Protein AF-A0A662BWN9-F1 (afdb_monomer_lite)

Radius of gyration: 14.93 Å; chains: 1; bounding box: 32×29×37 Å

pLDDT: mean 83.61, std 6.47, range [57.94, 92.0]

Foldseek 3Di:
DDPVVVVVVVVVVQQVVQKDFFDQVDWDWDDDPNDTDDIDHGGIDRGRVPD

Sequence (51 aa):
MSPSFYFSIIIILFFFSGIRIIFEYKRALKFRFGKFIKTLEPGFRWIIPIV

Structure (mmCIF, N/CA/C/O backbone):
data_AF-A0A662BWN9-F1
#
_entry.id   AF-A0A662BWN9-F1
#
loop_
_atom_site.group_PDB
_atom_site.id
_atom_site.type_symbol
_atom_site.label_atom_id
_atom_site.label_alt_id
_atom_site.label_comp_id
_atom_site.label_asym_id
_atom_sit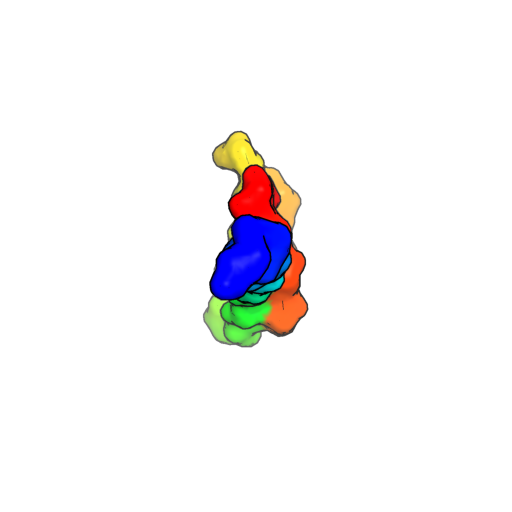e.label_entity_id
_atom_site.label_seq_id
_atom_site.pdbx_PDB_ins_code
_atom_site.Cartn_x
_atom_site.Cartn_y
_atom_site.Cartn_z
_atom_site.occupancy
_atom_site.B_iso_or_equiv
_atom_site.auth_seq_id
_atom_site.auth_comp_id
_atom_site.auth_asym_id
_atom_site.auth_atom_id
_atom_site.pdbx_PDB_model_num
ATOM 1 N N . MET A 1 1 ? 21.211 -14.016 -18.632 1.00 66.19 1 MET A N 1
ATOM 2 C CA . MET A 1 1 ? 19.811 -13.618 -18.349 1.00 66.19 1 MET A CA 1
ATOM 3 C C . MET A 1 1 ? 19.513 -12.368 -19.163 1.00 66.19 1 MET A C 1
ATOM 5 O O . MET A 1 1 ? 20.371 -11.496 -19.215 1.00 66.19 1 MET A O 1
ATOM 9 N N . SER A 1 2 ? 18.382 -12.309 -19.869 1.00 84.81 2 SER A N 1
ATOM 10 C CA . SER A 1 2 ? 18.045 -11.159 -20.718 1.00 84.81 2 SER A CA 1
ATOM 11 C C . SER A 1 2 ? 17.663 -9.941 -19.860 1.00 84.81 2 SER A C 1
ATOM 13 O O . SER A 1 2 ? 17.025 -10.120 -18.821 1.00 84.81 2 SER A O 1
ATOM 15 N N . PRO A 1 3 ? 17.999 -8.703 -20.272 1.00 84.00 3 PRO A N 1
ATOM 16 C CA . PRO A 1 3 ? 17.591 -7.487 -19.557 1.00 84.00 3 PRO A CA 1
ATOM 17 C C . PRO A 1 3 ? 16.079 -7.416 -19.272 1.00 84.00 3 PRO A C 1
ATOM 19 O O . PRO A 1 3 ? 15.664 -6.954 -18.211 1.00 84.00 3 PRO A O 1
ATOM 22 N N . SER A 1 4 ? 15.254 -7.970 -20.167 1.00 88.50 4 SER A N 1
ATOM 23 C CA . SER A 1 4 ? 13.797 -8.068 -20.015 1.00 88.50 4 SER A CA 1
ATOM 24 C C . SER A 1 4 ? 13.356 -8.871 -18.784 1.00 88.50 4 SER A C 1
ATOM 26 O O . SER A 1 4 ? 12.330 -8.561 -18.183 1.00 88.50 4 SER A O 1
ATOM 28 N N . PHE A 1 5 ? 14.134 -9.879 -18.375 1.00 89.50 5 PHE A N 1
ATOM 29 C CA . PHE A 1 5 ? 13.828 -10.700 -17.202 1.00 89.50 5 PHE A CA 1
ATOM 30 C C . PHE A 1 5 ? 13.915 -9.887 -15.905 1.00 89.50 5 PHE A C 1
ATOM 32 O O . PHE A 1 5 ? 13.011 -9.941 -15.073 1.00 89.50 5 PHE A O 1
ATOM 39 N N . TYR A 1 6 ? 14.966 -9.076 -15.761 1.00 89.50 6 TYR A N 1
ATOM 40 C CA . TYR A 1 6 ? 15.141 -8.208 -14.595 1.00 89.50 6 TYR A CA 1
ATOM 41 C C . TYR A 1 6 ? 14.045 -7.142 -14.509 1.00 89.50 6 TYR A C 1
ATOM 43 O O . TYR A 1 6 ? 13.540 -6.861 -13.425 1.00 89.50 6 TYR A O 1
ATOM 51 N N . PHE A 1 7 ? 13.616 -6.596 -15.650 1.00 90.31 7 PHE A N 1
ATOM 52 C CA . PHE A 1 7 ? 12.526 -5.621 -15.688 1.00 90.31 7 PHE A CA 1
ATOM 53 C C . PHE A 1 7 ? 11.192 -6.230 -15.223 1.00 90.31 7 PHE A C 1
ATOM 55 O O . PHE A 1 7 ? 10.470 -5.634 -14.424 1.00 90.31 7 PHE A O 1
ATOM 62 N N . SER A 1 8 ? 10.895 -7.458 -15.661 1.00 90.44 8 SER A N 1
ATOM 63 C CA . SER A 1 8 ? 9.698 -8.195 -15.240 1.00 90.44 8 SER A CA 1
ATOM 64 C C . SER A 1 8 ? 9.704 -8.507 -13.737 1.00 90.44 8 SER A C 1
ATOM 66 O O . SER A 1 8 ? 8.692 -8.295 -13.065 1.00 90.44 8 SER A O 1
ATOM 68 N N . ILE A 1 9 ? 10.856 -8.914 -13.183 1.00 92.00 9 ILE A N 1
ATOM 69 C CA . ILE A 1 9 ? 11.005 -9.190 -11.744 1.00 92.00 9 ILE A CA 1
ATOM 70 C C . ILE A 1 9 ? 10.707 -7.943 -10.898 1.00 92.00 9 ILE A C 1
ATOM 72 O O . ILE A 1 9 ? 10.015 -8.029 -9.885 1.00 92.00 9 ILE A O 1
ATOM 76 N N . ILE A 1 10 ? 11.185 -6.776 -11.338 1.00 90.94 10 ILE A N 1
ATOM 77 C CA . ILE A 1 10 ? 11.010 -5.498 -10.641 1.00 90.94 10 ILE A CA 1
ATOM 78 C C . ILE A 1 10 ? 9.541 -5.077 -10.621 1.00 90.94 10 ILE A C 1
ATOM 80 O O . ILE A 1 10 ? 9.033 -4.675 -9.576 1.00 90.94 10 ILE A O 1
ATOM 84 N N . ILE A 1 11 ? 8.840 -5.221 -11.745 1.00 89.31 11 ILE A N 1
ATOM 85 C CA . ILE A 1 11 ? 7.404 -4.934 -11.840 1.00 89.31 11 ILE A CA 1
ATOM 86 C C . ILE A 1 11 ? 6.595 -5.836 -10.913 1.00 89.31 11 ILE A C 1
ATOM 88 O O . ILE A 1 11 ? 5.714 -5.358 -10.201 1.00 89.31 11 ILE A O 1
ATOM 92 N N . ILE A 1 12 ? 6.923 -7.124 -10.868 1.00 89.19 12 ILE A N 1
ATOM 93 C CA . ILE A 1 12 ? 6.250 -8.076 -9.987 1.00 89.19 12 ILE A CA 1
ATOM 94 C C . ILE A 1 12 ? 6.479 -7.703 -8.521 1.00 89.19 12 ILE A C 1
ATOM 96 O O . ILE A 1 12 ? 5.509 -7.550 -7.779 1.00 89.19 12 ILE A O 1
ATOM 100 N N . LEU A 1 13 ? 7.727 -7.459 -8.108 1.00 88.81 13 LEU A N 1
ATOM 101 C CA . LEU A 1 13 ? 8.023 -7.014 -6.742 1.00 88.81 13 LEU A CA 1
ATOM 102 C C . LEU A 1 13 ? 7.277 -5.724 -6.378 1.00 88.81 13 LEU A C 1
ATOM 104 O O . LEU A 1 13 ? 6.764 -5.599 -5.266 1.00 88.81 13 LEU A O 1
ATOM 108 N N . PHE A 1 14 ? 7.178 -4.783 -7.316 1.00 87.44 14 PHE A N 1
ATOM 109 C CA . PHE A 1 14 ? 6.467 -3.529 -7.108 1.00 87.44 14 PHE A CA 1
ATOM 110 C C . PHE A 1 14 ? 4.963 -3.741 -6.882 1.00 87.44 14 PHE A C 1
ATOM 112 O O . PHE A 1 14 ? 4.379 -3.136 -5.981 1.00 87.44 14 PHE A O 1
ATOM 119 N N . PHE A 1 15 ? 4.339 -4.649 -7.636 1.00 86.12 15 PHE A N 1
ATOM 120 C CA . PHE A 1 15 ? 2.943 -5.031 -7.421 1.00 86.12 15 PHE A CA 1
ATOM 121 C C . PHE A 1 15 ? 2.739 -5.665 -6.039 1.00 86.12 15 PHE A C 1
ATOM 123 O O . PHE A 1 15 ? 1.807 -5.290 -5.327 1.00 86.12 15 PHE A O 1
ATOM 130 N N . PHE A 1 16 ? 3.626 -6.564 -5.609 1.00 85.81 16 PHE A N 1
ATOM 131 C CA . PHE A 1 16 ? 3.520 -7.201 -4.292 1.00 85.81 16 PHE A CA 1
ATOM 132 C C . PHE A 1 16 ? 3.791 -6.237 -3.123 1.00 85.81 16 PHE A C 1
ATOM 134 O O . PHE A 1 16 ? 3.182 -6.380 -2.063 1.00 85.81 16 PHE A O 1
ATOM 141 N N . SER A 1 17 ? 4.623 -5.208 -3.315 1.00 84.06 17 SER A N 1
ATOM 142 C CA . SER A 1 17 ? 4.913 -4.187 -2.294 1.00 84.06 17 SER A CA 1
ATOM 143 C C . SER A 1 17 ? 3.667 -3.421 -1.817 1.00 84.06 17 SER A C 1
ATOM 145 O O . SER A 1 17 ? 3.612 -2.971 -0.672 1.00 84.06 17 SER A O 1
ATOM 147 N N . GLY A 1 18 ? 2.635 -3.315 -2.660 1.00 82.31 18 GLY A N 1
ATOM 148 C CA . GLY A 1 18 ? 1.384 -2.631 -2.331 1.00 82.31 18 GLY A CA 1
ATOM 149 C C . GLY A 1 18 ? 0.451 -3.378 -1.371 1.00 82.31 18 GLY A C 1
ATOM 150 O O . GLY A 1 18 ? -0.585 -2.848 -0.963 1.00 82.31 18 GLY A O 1
ATOM 151 N N . ILE A 1 19 ? 0.759 -4.626 -1.020 1.00 87.31 19 ILE A N 1
ATOM 152 C CA . ILE A 1 19 ? -0.119 -5.452 -0.192 1.00 87.31 19 ILE A CA 1
ATOM 153 C C . ILE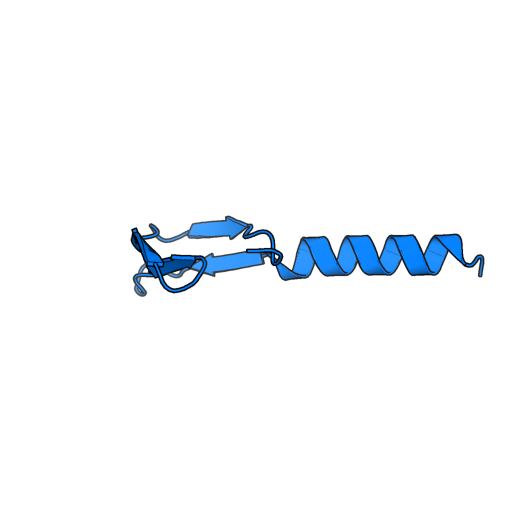 A 1 19 ? -0.032 -5.003 1.269 1.00 87.31 19 ILE A C 1
ATOM 155 O O . ILE A 1 19 ? 1.025 -5.021 1.897 1.00 87.31 19 ILE A O 1
ATOM 159 N N . ARG A 1 20 ? -1.173 -4.600 1.833 1.00 85.38 20 ARG A N 1
ATOM 160 C CA . ARG A 1 20 ? -1.311 -4.142 3.217 1.00 85.38 20 ARG A CA 1
ATOM 161 C C . ARG A 1 20 ? -2.470 -4.884 3.869 1.00 85.38 20 ARG A C 1
ATOM 163 O O . ARG A 1 20 ? -3.600 -4.857 3.391 1.00 85.38 20 ARG A O 1
ATOM 170 N N . ILE A 1 21 ? -2.198 -5.517 5.001 1.00 85.19 21 ILE A N 1
ATOM 171 C CA . ILE A 1 21 ? -3.216 -6.207 5.793 1.00 85.19 21 ILE A CA 1
ATOM 172 C C . ILE A 1 21 ? -3.554 -5.311 6.980 1.00 85.19 21 ILE A C 1
ATOM 174 O O . ILE A 1 21 ? -2.680 -4.965 7.777 1.00 85.19 21 ILE A O 1
ATOM 178 N N . ILE A 1 22 ? -4.813 -4.887 7.067 1.00 85.12 22 ILE A N 1
ATOM 179 C CA . ILE A 1 22 ? -5.304 -4.071 8.179 1.00 85.12 22 ILE A CA 1
ATOM 180 C C . ILE A 1 22 ? -6.038 -5.005 9.132 1.00 85.12 22 ILE A C 1
ATOM 182 O O . ILE A 1 22 ? -7.076 -5.559 8.783 1.00 85.12 22 ILE A O 1
ATOM 186 N N . PHE A 1 23 ? -5.481 -5.183 10.324 1.00 81.75 23 PHE A N 1
ATOM 187 C CA . PHE A 1 23 ? -6.087 -5.995 11.375 1.00 81.75 23 PHE A CA 1
ATOM 188 C C . PHE A 1 23 ? -7.316 -5.302 11.971 1.00 81.75 23 PHE A C 1
ATOM 190 O O . PHE A 1 23 ? -7.319 -4.083 12.116 1.00 81.75 23 PHE A O 1
ATOM 197 N N . GLU A 1 24 ? -8.325 -6.076 12.372 1.00 76.25 24 GLU A N 1
ATOM 198 C CA . GLU A 1 24 ? -9.616 -5.572 12.881 1.00 76.25 24 GLU A CA 1
ATOM 199 C C . GLU A 1 24 ? -9.500 -4.671 14.112 1.00 76.25 24 GLU A C 1
ATOM 201 O O . GLU A 1 24 ? -10.269 -3.730 14.287 1.00 76.25 24 GLU A O 1
ATOM 206 N N . TYR A 1 25 ? -8.464 -4.885 14.916 1.00 80.38 25 TYR A N 1
ATOM 207 C CA . TYR A 1 25 ? -8.165 -4.099 16.114 1.00 80.38 25 TYR A CA 1
ATOM 208 C C . TYR A 1 25 ? -7.517 -2.739 15.795 1.00 80.38 25 TYR A C 1
ATOM 210 O O . TYR A 1 25 ? -7.285 -1.933 16.694 1.00 80.38 25 TYR A O 1
ATOM 218 N N . LYS A 1 26 ? -7.175 -2.478 14.525 1.00 76.56 26 LYS A N 1
ATOM 219 C CA . LYS A 1 26 ? -6.514 -1.252 14.071 1.00 76.56 26 LYS A CA 1
ATOM 220 C C . LYS A 1 26 ? -7.388 -0.544 13.039 1.00 76.56 26 LYS A C 1
ATOM 222 O O . LYS A 1 26 ? -7.679 -1.078 11.975 1.00 76.56 26 LYS A O 1
ATOM 227 N N . ARG A 1 27 ? -7.745 0.716 13.302 1.00 77.94 27 ARG A N 1
ATOM 228 C CA . ARG A 1 27 ? -8.342 1.588 12.280 1.00 77.94 27 ARG A CA 1
ATOM 229 C C . ARG A 1 27 ? -7.236 2.195 11.429 1.00 77.94 27 ARG A C 1
ATOM 231 O O . ARG A 1 27 ? -6.398 2.933 11.937 1.00 77.94 27 ARG A O 1
ATOM 238 N N . ALA A 1 28 ? -7.244 1.901 10.134 1.00 83.00 28 ALA A N 1
ATOM 239 C CA . ALA A 1 28 ? -6.352 2.558 9.189 1.00 83.00 28 ALA A CA 1
ATOM 240 C C . ALA A 1 28 ? -7.029 3.804 8.601 1.00 83.00 28 ALA A C 1
ATOM 242 O O . ALA A 1 28 ? -8.217 3.792 8.279 1.00 83.00 28 ALA A O 1
ATOM 243 N N . LEU A 1 29 ? -6.270 4.884 8.434 1.00 84.69 29 LEU A N 1
ATOM 244 C CA . LEU A 1 29 ? -6.718 6.094 7.746 1.00 84.69 29 LEU A CA 1
ATOM 245 C C . LEU A 1 29 ? -6.035 6.152 6.382 1.00 84.69 29 LEU A C 1
ATOM 247 O O . LEU A 1 29 ? -4.819 5.976 6.285 1.00 84.69 29 LEU A O 1
ATOM 251 N N . LYS A 1 30 ? -6.810 6.392 5.321 1.00 83.94 30 LYS A N 1
ATOM 252 C CA . LYS A 1 30 ? -6.256 6.642 3.991 1.00 83.94 30 LYS A CA 1
ATOM 253 C C . LYS A 1 30 ? -5.976 8.131 3.842 1.00 83.94 30 LYS A C 1
ATOM 255 O O . LYS A 1 30 ? -6.905 8.930 3.713 1.00 83.94 30 LYS A O 1
ATOM 260 N N . PHE A 1 31 ? -4.695 8.466 3.806 1.00 84.31 31 PHE A N 1
ATOM 261 C CA . PHE A 1 31 ? -4.205 9.777 3.405 1.00 84.31 31 PHE A CA 1
ATOM 262 C C . PHE A 1 31 ? -3.674 9.697 1.975 1.00 84.31 31 PHE A C 1
ATOM 264 O O . PHE A 1 31 ? -3.018 8.720 1.625 1.00 84.31 31 PHE A O 1
ATOM 271 N N . ARG A 1 32 ? -3.955 10.706 1.149 1.00 85.81 32 ARG A N 1
ATOM 272 C CA . ARG A 1 32 ? -3.254 10.924 -0.129 1.00 85.81 32 ARG A CA 1
ATOM 273 C C . ARG A 1 32 ? -2.879 12.391 -0.218 1.00 85.81 32 ARG A C 1
ATOM 275 O O . ARG A 1 32 ? -3.714 13.238 0.092 1.00 85.81 32 ARG A O 1
ATOM 282 N N . PHE A 1 33 ? -1.646 12.686 -0.629 1.00 82.56 33 PHE A N 1
ATOM 283 C CA . PHE A 1 33 ? -1.140 14.058 -0.789 1.00 82.56 33 PHE A CA 1
ATOM 284 C C . PHE A 1 33 ? -1.466 14.988 0.399 1.00 82.56 33 PHE A C 1
ATOM 286 O O . PHE A 1 33 ? -1.951 16.101 0.218 1.00 82.56 33 PHE A O 1
ATOM 293 N N . GLY A 1 34 ? -1.285 14.500 1.630 1.00 82.81 34 GLY A N 1
ATOM 294 C CA . GLY A 1 34 ? -1.562 15.274 2.848 1.00 82.81 34 GLY A CA 1
ATOM 295 C C . GLY A 1 34 ? -3.046 15.520 3.156 1.00 82.81 34 GLY A C 1
ATOM 296 O O . GLY A 1 34 ? -3.353 16.151 4.162 1.00 82.81 34 GLY A O 1
ATOM 297 N N . LYS A 1 35 ? -3.980 15.009 2.342 1.00 85.12 35 LYS A N 1
ATOM 298 C CA . LYS A 1 35 ? -5.424 15.099 2.590 1.00 85.12 35 LYS A CA 1
ATOM 299 C C . LYS A 1 35 ? -5.974 13.783 3.124 1.00 85.12 35 LYS A C 1
ATOM 301 O O . LYS A 1 35 ? -5.669 12.700 2.615 1.00 85.12 35 LYS A O 1
ATOM 306 N N . PHE A 1 36 ? -6.820 13.890 4.144 1.00 87.44 36 PHE A N 1
ATOM 307 C CA . PHE A 1 36 ? -7.636 12.781 4.618 1.00 87.44 36 PHE A CA 1
ATOM 308 C C . PHE A 1 36 ? -8.702 12.446 3.571 1.00 87.44 36 PHE A C 1
ATOM 310 O O . PHE A 1 36 ? -9.376 13.341 3.068 1.00 87.44 36 PHE A O 1
ATOM 317 N N . ILE A 1 37 ? -8.849 11.162 3.242 1.00 86.06 37 ILE A N 1
ATOM 318 C CA . ILE A 1 37 ? -9.903 10.698 2.331 1.00 86.06 37 ILE A CA 1
ATOM 319 C C . ILE A 1 37 ? -10.977 9.9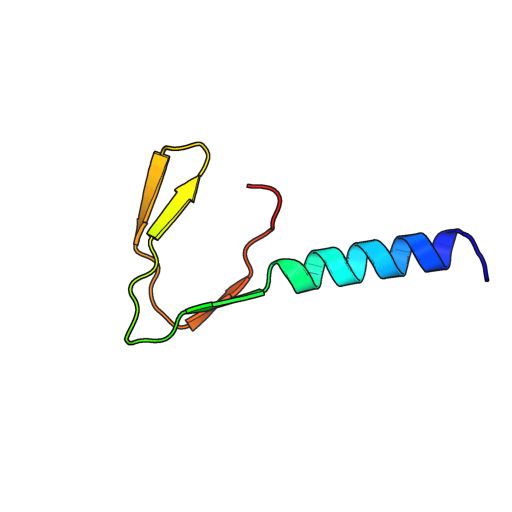57 3.106 1.00 86.06 37 ILE A C 1
ATOM 321 O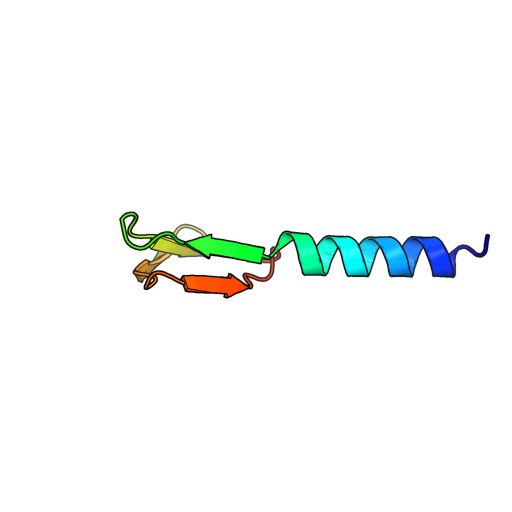 O . ILE A 1 37 ? -12.147 10.312 3.026 1.00 86.06 37 ILE A O 1
ATOM 325 N N . LYS A 1 38 ? -10.589 8.880 3.798 1.00 86.81 38 LYS A N 1
ATOM 326 C CA . LYS A 1 38 ? -11.524 8.019 4.523 1.00 86.81 38 LYS A CA 1
ATOM 327 C C . LYS A 1 38 ? -10.826 7.119 5.531 1.00 86.81 38 LYS A C 1
ATOM 329 O O . LYS A 1 38 ? -9.640 6.806 5.395 1.00 86.81 38 LYS A O 1
ATOM 334 N N . THR A 1 39 ? -11.597 6.643 6.497 1.00 86.69 39 THR A N 1
ATOM 335 C CA . THR A 1 39 ? -11.264 5.470 7.305 1.00 86.69 39 THR A CA 1
ATOM 336 C C . THR A 1 39 ? -11.363 4.217 6.437 1.00 86.69 39 THR A C 1
ATOM 338 O O . THR A 1 39 ? -12.254 4.071 5.600 1.00 86.69 39 THR A O 1
ATOM 341 N N . LEU A 1 40 ? -10.394 3.324 6.586 1.00 84.94 40 LEU A N 1
ATOM 342 C CA . LEU A 1 40 ? -10.370 2.032 5.923 1.00 84.94 40 LEU A CA 1
ATOM 343 C C . LEU A 1 40 ? -10.872 0.980 6.903 1.00 84.94 40 LEU A C 1
ATOM 345 O O . LEU A 1 40 ? -10.371 0.872 8.022 1.00 84.94 40 LEU A O 1
ATOM 349 N N . GLU A 1 41 ? -11.836 0.190 6.451 1.00 83.56 41 GLU A N 1
ATOM 350 C CA . GLU A 1 41 ? -12.252 -1.024 7.143 1.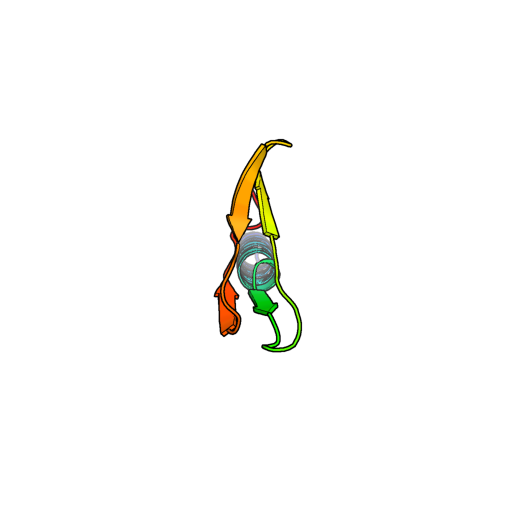00 83.56 41 GLU A CA 1
ATOM 351 C C . GLU A 1 41 ? -11.113 -2.055 7.117 1.00 83.56 41 GLU A C 1
ATOM 353 O O . GLU A 1 41 ? -10.325 -2.072 6.151 1.00 83.56 41 GLU A O 1
ATOM 358 N N . PRO A 1 42 ? -11.019 -2.888 8.160 1.00 84.69 42 PRO A N 1
ATOM 359 C CA . PRO A 1 42 ? -10.042 -3.959 8.236 1.00 84.69 42 PRO A CA 1
ATOM 360 C C . PRO A 1 42 ? -10.245 -5.008 7.140 1.00 84.69 42 PRO A C 1
ATOM 362 O O . PRO A 1 42 ? -11.321 -5.13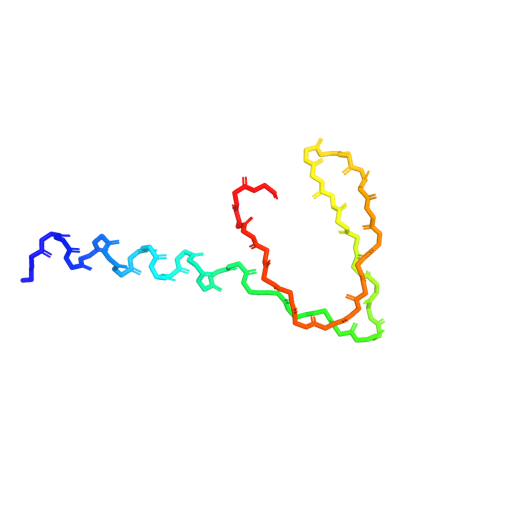6 6.561 1.00 84.69 42 PRO A O 1
ATOM 365 N N . GLY A 1 43 ? -9.167 -5.717 6.817 1.00 86.75 43 GLY A N 1
ATOM 366 C CA . GLY A 1 43 ? -9.126 -6.712 5.753 1.00 86.75 43 GLY A CA 1
ATOM 367 C C . GLY A 1 43 ? -7.874 -6.621 4.883 1.00 86.75 43 GLY A C 1
ATOM 368 O O . GLY A 1 43 ? -6.959 -5.819 5.116 1.00 86.75 43 GLY A O 1
ATOM 369 N N . PHE A 1 44 ? -7.846 -7.467 3.856 1.00 87.00 44 PHE A N 1
ATOM 370 C CA . PHE A 1 44 ? -6.799 -7.468 2.843 1.00 87.00 44 PHE A CA 1
ATOM 371 C C . PHE A 1 44 ? -6.994 -6.279 1.903 1.00 87.00 44 PHE A C 1
ATOM 373 O O . PHE A 1 44 ? -8.001 -6.184 1.200 1.00 87.00 44 PHE A O 1
ATOM 380 N N . ARG A 1 45 ? -6.033 -5.352 1.883 1.00 83.19 45 ARG A N 1
ATOM 381 C CA . ARG A 1 45 ? -6.059 -4.210 0.973 1.00 83.19 45 ARG A CA 1
ATOM 382 C C . ARG A 1 45 ? -4.812 -4.196 0.122 1.00 83.19 45 ARG A C 1
ATOM 384 O O . ARG A 1 45 ? -3.690 -4.200 0.613 1.00 83.19 45 ARG A O 1
ATOM 391 N N . TRP A 1 46 ? -5.030 -4.096 -1.175 1.00 84.44 46 TRP A N 1
ATOM 392 C CA . TRP A 1 46 ? -3.959 -3.840 -2.111 1.00 84.44 46 TRP A CA 1
ATOM 393 C C . TRP A 1 46 ? -3.952 -2.352 -2.461 1.00 84.44 46 TRP A C 1
ATOM 395 O O . TRP A 1 46 ? -4.921 -1.815 -3.002 1.00 84.44 46 TRP A O 1
ATOM 405 N N . ILE A 1 47 ? -2.897 -1.659 -2.042 1.00 80.50 47 ILE A N 1
ATOM 406 C CA . ILE A 1 47 ? -2.710 -0.222 -2.219 1.00 80.50 47 ILE A CA 1
ATOM 407 C C . ILE A 1 47 ? -1.577 -0.040 -3.216 1.00 80.50 47 ILE A C 1
ATOM 409 O O . ILE A 1 47 ? -0.445 -0.411 -2.937 1.00 80.50 47 ILE A O 1
ATOM 413 N N . ILE A 1 48 ? -1.874 0.553 -4.370 1.00 80.50 48 ILE A N 1
ATOM 414 C CA . ILE A 1 48 ? -0.856 0.856 -5.376 1.00 80.50 48 ILE A CA 1
ATOM 415 C C . ILE A 1 48 ? 0.127 1.872 -4.762 1.00 80.50 48 ILE A C 1
ATOM 417 O O . ILE A 1 48 ? -0.303 2.983 -4.441 1.00 80.50 48 ILE A O 1
ATOM 421 N N . PRO A 1 49 ? 1.425 1.544 -4.615 1.00 67.56 49 PRO A N 1
ATOM 422 C CA . PRO A 1 49 ? 2.400 2.378 -3.904 1.00 67.56 49 PRO A CA 1
ATOM 423 C C . PRO A 1 49 ? 2.877 3.602 -4.713 1.00 67.56 49 PRO A C 1
ATOM 425 O O . PRO A 1 49 ? 3.991 4.079 -4.535 1.00 67.56 49 PRO A O 1
ATOM 428 N N . ILE A 1 50 ? 2.030 4.120 -5.606 1.00 68.75 50 ILE A N 1
ATOM 429 C CA . ILE A 1 50 ? 2.276 5.334 -6.394 1.00 68.75 50 ILE A CA 1
ATOM 430 C C . ILE A 1 50 ? 1.596 6.560 -5.770 1.00 68.75 50 ILE A C 1
ATOM 432 O O . ILE A 1 50 ? 2.131 7.654 -5.926 1.00 68.75 50 ILE A O 1
ATOM 436 N N . VAL A 1 51 ? 0.474 6.399 -5.033 1.00 57.94 51 VAL A N 1
ATOM 437 C CA . VAL A 1 51 ? -0.229 7.499 -4.324 1.00 57.94 51 VAL A CA 1
ATOM 438 C C . VAL A 1 51 ? -1.126 7.048 -3.166 1.00 57.94 51 VAL A C 1
ATOM 440 O O . VAL A 1 51 ? -2.123 6.326 -3.418 1.00 57.94 51 VAL A O 1
#

Secondary structure (DSSP, 8-state):
--HHHHHHHHHHHHHHHTEEEE-TTS-EEEEETTEEEEEEPSEEEE--TT-